Protein AF-A0AA41AIM7-F1 (afdb_monomer_lite)

Sequence (152 aa):
MDKSFTLELPEADGSIKEVTTKNSFLLIGANGSGKTRLGTWIEMESTQKDKVHRISAQKSLAMPDNTTPTSIEKAQNNLLYGYADTPEGQGMVYKPNSKWSSKPAITLLNDYQKLMVYLFSDHTEEGAKYLAASKLTSDKVSTPTTKLDLVK

Foldseek 3Di:
DQDKDWAWDADPVRDTDIDMDSDDDDDDDDVPPCSLVRLCCRCQPDPCNVVDQDDDPAPDPDADPDADADALQLLVLCLRQLGSPQPPPCSNVRRCCNQVVVPSSDDHGPSNRSVVNNQVNQVVVLVVVLVVVCVVDPDDDDRDDGPVNVPD

pLDDT: mean 92.5, std 5.7, range [52.12, 97.44]

Radius of gyration: 18.9 Å; chains: 1; bounding box: 49×30×51 Å

Secondary structure (DSSP, 8-state):
----EEEEEE-TTS-EEEEEESS-------TTSSHHHHHHHHHHTSTTGGG-------S-----S------HHHHHHHHHHS-TTPPTT-HHHHHHHHTTTT-TTTPPP-HHHHHHHHHHHHHHHHHHHHHHHHHH-SSPPPPP--TGGG--

Structure (mmCIF, N/CA/C/O backbone):
data_AF-A0AA41AIM7-F1
#
_entry.id   AF-A0AA41AIM7-F1
#
loop_
_atom_site.group_PDB
_atom_site.id
_atom_site.type_symbol
_atom_site.label_atom_id
_atom_site.label_alt_id
_atom_site.label_comp_id
_atom_site.label_asym_id
_atom_site.label_entity_id
_atom_site.label_seq_id
_atom_site.pdbx_PDB_ins_code
_atom_site.Cartn_x
_atom_site.Cartn_y
_atom_site.Cartn_z
_atom_site.occupancy
_atom_site.B_iso_or_equiv
_atom_site.auth_seq_id
_atom_site.auth_comp_id
_atom_site.auth_asym_id
_atom_site.auth_atom_id
_atom_site.pdbx_PDB_model_num
ATOM 1 N N . MET A 1 1 ? -17.183 10.687 -9.625 1.00 52.12 1 MET A N 1
ATOM 2 C CA . MET A 1 1 ? -16.081 10.887 -10.589 1.00 52.12 1 MET A CA 1
ATOM 3 C C . MET A 1 1 ? -15.484 9.527 -10.883 1.00 52.12 1 MET A C 1
ATOM 5 O O . MET A 1 1 ? -15.088 8.856 -9.936 1.00 52.12 1 MET A O 1
ATOM 9 N N . ASP A 1 2 ? -15.459 9.113 -12.147 1.00 80.06 2 ASP A N 1
ATOM 10 C CA . ASP A 1 2 ? -14.728 7.913 -12.564 1.00 80.06 2 ASP A CA 1
ATOM 11 C C . ASP A 1 2 ? -13.232 8.177 -12.371 1.00 80.06 2 ASP A C 1
ATOM 13 O O . ASP A 1 2 ? -12.646 9.003 -13.067 1.00 80.06 2 ASP A O 1
ATOM 17 N N . LYS A 1 3 ? -12.629 7.541 -11.365 1.00 85.69 3 LYS A N 1
ATOM 18 C CA . LYS A 1 3 ? -11.208 7.711 -11.055 1.00 85.69 3 LYS A CA 1
ATOM 19 C C . LYS A 1 3 ? -10.384 6.943 -12.094 1.00 85.69 3 LYS A C 1
ATOM 21 O O . LYS A 1 3 ? -10.657 5.772 -12.346 1.00 85.69 3 LYS A O 1
ATOM 26 N N . SER A 1 4 ? -9.392 7.597 -12.689 1.00 91.88 4 SER A N 1
ATOM 27 C CA . SER A 1 4 ? -8.440 6.986 -13.622 1.00 91.88 4 SER A CA 1
ATOM 28 C C . SER A 1 4 ? -7.007 7.186 -13.137 1.00 91.88 4 SER A C 1
ATOM 30 O O . SER A 1 4 ? -6.690 8.189 -12.498 1.00 91.88 4 SER A O 1
ATOM 32 N N . PHE A 1 5 ? -6.143 6.229 -13.458 1.00 92.19 5 PHE A N 1
ATOM 33 C CA . PHE A 1 5 ? -4.723 6.223 -13.132 1.00 92.19 5 PHE A CA 1
ATOM 34 C C . PHE A 1 5 ? -3.917 6.108 -14.422 1.00 92.19 5 PHE A C 1
ATOM 36 O O . PHE A 1 5 ? -4.187 5.219 -15.230 1.00 92.19 5 PHE A O 1
ATOM 43 N N . THR A 1 6 ? -2.923 6.973 -14.592 1.00 94.31 6 THR A N 1
ATOM 44 C CA . THR A 1 6 ? -2.050 6.999 -15.771 1.00 94.31 6 THR A CA 1
ATOM 45 C C . THR A 1 6 ? -0.619 6.718 -15.348 1.00 94.31 6 THR A C 1
ATOM 47 O O . THR A 1 6 ? -0.121 7.335 -14.407 1.00 94.31 6 THR A O 1
ATOM 50 N N . LEU A 1 7 ? 0.018 5.775 -16.038 1.00 94.25 7 LEU A N 1
ATOM 51 C CA . LEU A 1 7 ? 1.408 5.394 -15.849 1.00 94.25 7 LEU A CA 1
ATOM 52 C C . LEU A 1 7 ? 2.239 5.843 -17.052 1.00 94.25 7 LEU A C 1
ATOM 54 O O . LEU A 1 7 ? 1.881 5.540 -18.189 1.00 94.25 7 LEU A O 1
ATOM 58 N N . GLU A 1 8 ? 3.348 6.520 -16.786 1.00 94.12 8 GLU A N 1
ATOM 59 C CA . GLU A 1 8 ? 4.338 6.954 -17.771 1.00 94.12 8 GLU A CA 1
ATOM 60 C C . GLU A 1 8 ? 5.472 5.924 -17.836 1.00 94.12 8 GLU A C 1
ATOM 62 O O . GLU A 1 8 ? 6.176 5.679 -16.852 1.00 94.12 8 GLU A O 1
ATOM 67 N N . LEU A 1 9 ? 5.636 5.287 -18.995 1.00 92.81 9 LEU A N 1
ATOM 68 C CA . LEU A 1 9 ? 6.640 4.255 -19.229 1.00 92.81 9 LEU A CA 1
ATOM 69 C C . LEU A 1 9 ? 7.645 4.712 -20.291 1.00 92.81 9 LEU A C 1
ATOM 71 O O . LEU A 1 9 ? 7.224 5.170 -21.350 1.00 92.81 9 LEU A O 1
ATOM 75 N N . PRO A 1 10 ? 8.956 4.556 -20.057 1.00 90.62 10 PRO A N 1
ATOM 76 C CA . PRO A 1 10 ? 9.960 4.877 -21.058 1.00 90.62 10 PRO A CA 1
ATOM 77 C C . PRO A 1 10 ? 9.949 3.825 -22.173 1.00 90.62 10 PRO A C 1
ATOM 79 O O . PRO A 1 10 ? 9.900 2.620 -21.904 1.00 90.62 10 PRO A O 1
ATOM 82 N N . GLU A 1 11 ? 10.029 4.276 -23.419 1.00 91.12 11 GLU A N 1
ATOM 83 C CA . GLU A 1 11 ? 10.250 3.428 -24.588 1.00 91.12 11 GLU A CA 1
ATOM 84 C C . GLU A 1 11 ? 11.741 3.373 -24.961 1.00 91.12 11 GLU A C 1
ATOM 86 O O . GLU A 1 11 ? 12.578 4.114 -24.441 1.00 91.12 11 GLU A O 1
ATOM 91 N N . ALA A 1 12 ? 12.100 2.437 -25.844 1.00 89.31 12 ALA A N 1
ATOM 92 C CA . ALA A 1 12 ? 13.495 2.178 -26.211 1.00 89.31 12 ALA A CA 1
ATOM 93 C C . ALA A 1 12 ? 14.171 3.355 -26.938 1.00 89.31 12 ALA A C 1
ATOM 95 O O . ALA A 1 12 ? 15.394 3.468 -26.908 1.00 89.31 12 ALA A O 1
ATOM 96 N N . ASP A 1 13 ? 13.385 4.219 -27.577 1.00 93.06 13 ASP A N 1
ATOM 97 C CA . ASP A 1 13 ? 13.840 5.437 -28.251 1.00 93.06 13 ASP A CA 1
ATOM 98 C C . ASP A 1 13 ? 13.919 6.658 -27.312 1.00 93.06 13 ASP A C 1
ATOM 100 O O . ASP A 1 13 ? 14.282 7.749 -27.747 1.00 93.06 13 ASP A O 1
ATOM 104 N N . GLY A 1 14 ? 13.607 6.479 -26.023 1.00 86.56 14 GLY A N 1
ATOM 105 C CA . GLY A 1 14 ? 13.595 7.538 -25.016 1.00 86.56 14 GLY A CA 1
ATOM 106 C C . GLY A 1 14 ? 12.292 8.336 -24.952 1.00 86.56 14 GLY A C 1
ATOM 107 O O . GLY A 1 14 ? 12.177 9.219 -24.100 1.00 86.56 14 GLY A O 1
ATOM 108 N N . SER A 1 15 ? 11.307 8.033 -25.802 1.00 93.44 15 SER A N 1
ATOM 109 C CA . SER A 1 15 ? 9.967 8.606 -25.682 1.00 93.44 15 SER A CA 1
ATOM 110 C C . SER A 1 15 ? 9.216 8.038 -24.471 1.00 93.44 15 SER A C 1
ATOM 112 O O . SER A 1 15 ? 9.618 7.040 -23.864 1.00 93.44 15 SER A O 1
ATOM 114 N N . ILE A 1 16 ? 8.132 8.710 -24.076 1.00 93.38 16 ILE A N 1
ATOM 115 C CA . ILE A 1 16 ? 7.272 8.283 -22.971 1.00 93.38 16 ILE A CA 1
ATOM 116 C C . ILE A 1 16 ? 5.964 7.764 -23.551 1.00 93.38 16 ILE A C 1
ATOM 118 O O . ILE A 1 16 ? 5.269 8.463 -24.287 1.00 93.38 16 ILE A O 1
ATOM 122 N N . LYS A 1 17 ? 5.602 6.552 -23.144 1.00 94.44 17 LYS A N 1
ATOM 123 C CA . LYS A 1 17 ? 4.301 5.957 -23.394 1.00 94.44 17 LYS A CA 1
ATOM 124 C C . LYS A 1 17 ? 3.423 6.064 -22.164 1.00 94.44 17 LYS A C 1
ATOM 126 O O . LYS A 1 17 ? 3.751 5.538 -21.102 1.00 94.44 17 LYS A O 1
ATOM 131 N N . GLU A 1 18 ? 2.260 6.669 -22.340 1.00 95.12 18 GLU A N 1
ATOM 132 C CA . GLU A 1 18 ? 1.230 6.710 -21.313 1.00 95.12 18 GLU A CA 1
ATOM 133 C C . GLU A 1 18 ? 0.296 5.506 -21.427 1.00 95.12 18 GLU A C 1
ATOM 135 O O . GLU A 1 18 ? -0.198 5.157 -22.503 1.00 95.12 18 GLU A O 1
ATOM 140 N N . VAL A 1 19 ? 0.019 4.872 -20.293 1.00 93.62 19 VAL A N 1
ATOM 141 C CA . VAL A 1 19 ? -0.978 3.806 -20.186 1.00 93.62 19 VAL A CA 1
ATOM 142 C C . VAL A 1 19 ? -1.965 4.195 -19.100 1.00 93.62 19 VAL A C 1
ATOM 144 O O . VAL A 1 19 ? -1.562 4.463 -17.973 1.00 93.62 19 VAL A O 1
ATOM 147 N N . THR A 1 20 ? -3.259 4.220 -19.418 1.00 95.06 20 THR A N 1
ATOM 148 C CA . THR A 1 20 ? -4.313 4.625 -18.475 1.00 95.06 20 THR A CA 1
ATOM 149 C C . THR A 1 20 ? -5.225 3.453 -18.127 1.00 95.06 20 THR A C 1
ATOM 151 O O . THR A 1 20 ? -5.597 2.661 -18.990 1.00 95.06 20 THR A O 1
ATOM 154 N N . THR A 1 21 ? -5.607 3.345 -16.856 1.00 93.44 21 THR A N 1
ATOM 155 C CA . THR A 1 21 ? -6.531 2.332 -16.330 1.00 93.44 21 THR A CA 1
ATOM 156 C C . THR A 1 21 ? -7.508 2.959 -15.338 1.00 93.44 21 THR A C 1
ATOM 158 O O . THR A 1 21 ? -7.236 4.010 -14.762 1.00 93.44 21 THR A O 1
ATOM 161 N N . LYS A 1 22 ? -8.649 2.307 -15.101 1.00 94.00 22 LYS A N 1
ATOM 162 C CA . LYS A 1 22 ? -9.548 2.646 -13.983 1.00 94.00 22 LYS A CA 1
ATOM 163 C C . LYS A 1 22 ? -9.165 1.927 -12.682 1.00 94.00 22 LYS A C 1
ATOM 165 O O . LYS A 1 22 ? -9.596 2.331 -11.606 1.00 94.00 22 LYS A O 1
ATOM 170 N N . ASN A 1 23 ? -8.348 0.874 -12.782 1.00 89.62 23 ASN A N 1
ATOM 171 C CA . ASN A 1 23 ? -8.035 -0.032 -11.678 1.00 89.62 23 ASN A CA 1
ATOM 172 C C . ASN A 1 23 ? -6.510 -0.125 -11.479 1.00 89.62 23 ASN A C 1
ATOM 174 O O . ASN A 1 23 ? -5.846 0.881 -11.257 1.00 89.62 23 ASN A O 1
ATOM 178 N N . SER A 1 24 ? -5.953 -1.335 -11.540 1.00 92.12 24 SER A N 1
ATOM 179 C CA . SER A 1 24 ? -4.532 -1.631 -11.375 1.00 92.12 24 SER A CA 1
ATOM 180 C C . SER A 1 24 ? -3.862 -1.964 -12.711 1.00 92.12 24 SER A C 1
ATOM 182 O O . SER A 1 24 ? -4.523 -2.276 -13.705 1.00 92.12 24 SER A O 1
ATOM 184 N N . PHE A 1 25 ? -2.530 -1.907 -12.723 1.00 92.94 25 PHE A N 1
ATOM 185 C CA . PHE A 1 25 ? -1.701 -2.392 -13.825 1.00 92.94 25 PHE A CA 1
ATOM 186 C C . PHE A 1 25 ? -1.187 -3.797 -13.510 1.00 92.94 25 PHE A C 1
ATOM 188 O O . PHE A 1 25 ? -0.629 -4.029 -12.437 1.00 92.94 25 PHE A O 1
ATOM 195 N N . LEU A 1 26 ? -1.332 -4.724 -14.460 1.00 93.38 26 LEU A N 1
ATOM 196 C CA . LEU A 1 26 ? -0.788 -6.078 -14.372 1.00 93.38 26 LEU A CA 1
ATOM 197 C C . LEU A 1 26 ? 0.321 -6.260 -15.412 1.00 93.38 26 LEU A C 1
ATOM 199 O O . LEU A 1 26 ? 0.070 -6.214 -16.614 1.00 93.38 26 LEU A O 1
ATOM 203 N N . LEU A 1 27 ? 1.550 -6.489 -14.947 1.00 92.00 27 LEU A N 1
ATOM 204 C CA . LEU A 1 27 ? 2.702 -6.726 -15.816 1.00 92.00 27 LEU A CA 1
ATOM 205 C C . LEU A 1 27 ? 2.822 -8.226 -16.127 1.00 92.00 27 LEU A C 1
ATOM 207 O O . LEU A 1 27 ? 3.142 -9.021 -15.242 1.00 92.00 27 LEU A O 1
ATOM 211 N N . ILE A 1 28 ? 2.619 -8.603 -17.391 1.00 93.69 28 ILE A N 1
ATOM 212 C CA . ILE A 1 28 ? 2.716 -9.987 -17.891 1.00 93.69 28 ILE A CA 1
ATOM 213 C C . ILE A 1 28 ? 3.856 -10.145 -18.906 1.00 93.69 28 ILE A C 1
ATOM 215 O O . ILE A 1 28 ? 4.323 -9.172 -19.490 1.00 93.69 28 ILE A O 1
ATOM 219 N N . GLY A 1 29 ? 4.343 -11.373 -19.097 1.00 94.19 29 GLY A N 1
ATOM 220 C CA . GLY A 1 29 ? 5.441 -11.671 -20.024 1.00 94.19 29 GLY A CA 1
ATOM 221 C C . GLY A 1 29 ? 6.222 -12.929 -19.645 1.00 94.19 29 GLY A C 1
ATOM 222 O O . GLY A 1 29 ? 6.039 -13.471 -18.551 1.00 94.19 29 GLY A O 1
ATOM 223 N N . ALA A 1 30 ? 7.121 -13.372 -20.525 1.00 96.38 30 ALA A N 1
ATOM 224 C CA . ALA A 1 30 ? 7.934 -14.575 -20.333 1.00 96.38 30 ALA A CA 1
ATOM 225 C C . ALA A 1 30 ? 8.806 -14.529 -19.062 1.00 96.38 30 ALA A C 1
ATOM 227 O O . ALA A 1 30 ? 9.121 -13.465 -18.512 1.00 96.38 30 ALA A O 1
ATOM 228 N N . ASN A 1 31 ? 9.223 -15.695 -18.569 1.00 92.38 31 ASN A N 1
ATOM 229 C CA . ASN A 1 31 ? 10.203 -15.762 -17.485 1.00 92.38 31 ASN A CA 1
ATOM 230 C C . ASN A 1 31 ? 11.511 -15.095 -17.928 1.00 92.38 31 ASN A C 1
ATOM 232 O O . ASN A 1 31 ? 11.975 -15.306 -19.041 1.00 92.38 31 ASN A O 1
ATOM 236 N N . GLY A 1 32 ? 12.072 -14.238 -17.075 1.00 92.88 32 GLY A N 1
ATOM 237 C CA . GLY A 1 32 ? 13.266 -13.460 -17.416 1.00 92.88 32 GLY A CA 1
ATOM 238 C C . GLY A 1 32 ? 13.020 -12.187 -18.238 1.00 92.88 32 GLY A C 1
ATOM 239 O O . GLY A 1 32 ? 13.953 -11.411 -18.397 1.00 92.88 32 GLY A O 1
ATOM 240 N N . SER A 1 33 ? 11.787 -11.877 -18.662 1.00 94.88 33 SER A N 1
ATOM 241 C CA . SER A 1 33 ? 11.479 -10.685 -19.482 1.00 94.88 33 SER A CA 1
ATOM 242 C C . SER A 1 33 ? 11.598 -9.329 -18.759 1.00 94.88 33 SER A C 1
ATOM 244 O O . SER A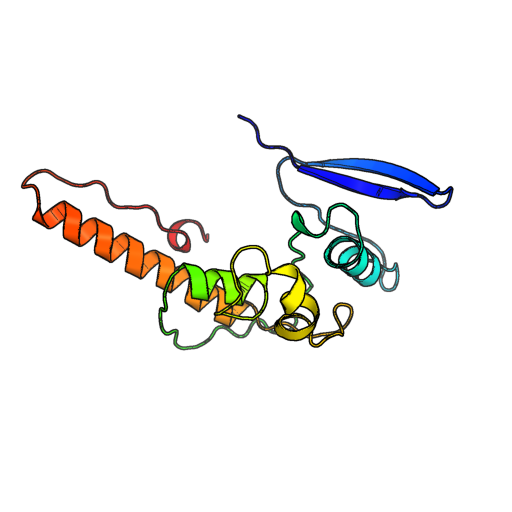 1 33 ? 11.135 -8.314 -19.265 1.00 94.88 33 SER A O 1
ATOM 246 N N . GLY A 1 34 ? 12.142 -9.293 -17.539 1.00 94.38 34 GLY A N 1
ATOM 247 C CA . GLY A 1 34 ? 12.371 -8.046 -16.805 1.00 94.38 34 GLY A CA 1
ATOM 248 C C . GLY A 1 34 ? 11.182 -7.480 -16.016 1.00 94.38 34 GLY A C 1
ATOM 249 O O . GLY A 1 34 ? 11.346 -6.423 -15.418 1.00 94.38 34 GLY A O 1
ATOM 250 N N . LYS A 1 35 ? 10.034 -8.172 -15.912 1.00 95.00 35 LYS A N 1
ATOM 251 C CA . LYS A 1 35 ? 8.834 -7.699 -15.170 1.00 95.00 35 LYS A CA 1
ATOM 252 C C . LYS A 1 35 ? 9.150 -7.130 -13.781 1.00 95.00 35 LYS A C 1
ATOM 254 O O . LYS A 1 35 ? 8.724 -6.032 -13.441 1.00 95.00 35 LYS A O 1
ATOM 259 N N . THR A 1 36 ? 9.936 -7.863 -12.990 1.00 94.88 36 THR A N 1
ATOM 260 C CA . THR A 1 36 ? 10.319 -7.438 -11.637 1.00 94.88 36 THR A CA 1
ATOM 261 C C . THR A 1 36 ? 11.199 -6.193 -11.654 1.00 94.88 36 THR A C 1
ATOM 263 O O . THR A 1 36 ? 11.009 -5.316 -10.819 1.00 94.88 36 THR A O 1
ATOM 266 N N . ARG A 1 37 ? 12.131 -6.091 -12.614 1.00 94.88 37 ARG A N 1
ATOM 267 C CA . ARG A 1 37 ? 13.002 -4.917 -12.768 1.00 94.88 37 ARG A CA 1
ATOM 268 C C . ARG A 1 37 ? 12.193 -3.688 -13.172 1.00 94.88 37 ARG A C 1
ATOM 270 O O . ARG A 1 37 ? 12.368 -2.649 -12.551 1.00 94.88 37 ARG A O 1
ATOM 277 N N . LEU A 1 38 ? 11.271 -3.833 -14.126 1.00 94.19 38 LEU A N 1
ATOM 278 C CA . LEU A 1 38 ? 10.372 -2.755 -14.536 1.00 94.19 38 LEU A CA 1
ATOM 279 C C . LEU A 1 38 ? 9.490 -2.295 -13.370 1.00 94.19 38 LEU A C 1
ATOM 281 O O . LEU A 1 38 ? 9.445 -1.111 -13.071 1.00 94.19 38 LEU A O 1
ATOM 285 N N . GLY A 1 39 ? 8.862 -3.225 -12.645 1.00 95.06 39 GLY A N 1
ATOM 286 C CA . GLY A 1 39 ? 8.071 -2.886 -11.460 1.00 95.06 39 GLY A CA 1
ATOM 287 C C . GLY A 1 39 ? 8.890 -2.176 -10.375 1.00 95.06 39 GLY A C 1
ATOM 288 O O . GLY A 1 39 ? 8.414 -1.210 -9.790 1.00 95.06 39 GLY A O 1
ATOM 289 N N . THR A 1 40 ? 10.121 -2.632 -10.115 1.00 95.50 40 THR A N 1
ATOM 290 C CA . THR A 1 40 ? 11.040 -1.950 -9.188 1.00 95.50 40 THR A CA 1
ATOM 291 C C . THR A 1 40 ? 11.345 -0.530 -9.659 1.00 95.50 40 THR A C 1
ATOM 293 O O . THR A 1 40 ? 11.269 0.391 -8.856 1.00 95.50 40 THR A O 1
ATOM 296 N N . TRP A 1 41 ? 11.674 -0.347 -10.941 1.00 95.50 41 TRP A N 1
ATOM 297 C CA . TRP A 1 41 ? 11.977 0.969 -11.502 1.00 95.50 41 TRP A CA 1
ATOM 298 C C . TRP A 1 41 ? 10.783 1.922 -11.379 1.00 95.50 41 TRP A C 1
ATOM 300 O O . TRP A 1 41 ? 10.949 3.042 -10.905 1.00 95.50 41 TRP A O 1
ATOM 310 N N . ILE A 1 42 ? 9.569 1.455 -11.697 1.00 95.56 42 ILE A N 1
ATOM 311 C CA . ILE A 1 42 ? 8.345 2.251 -11.540 1.00 95.56 42 ILE A CA 1
ATOM 312 C C . ILE A 1 42 ? 8.194 2.724 -10.086 1.00 95.56 42 ILE A C 1
ATOM 314 O O . ILE A 1 42 ? 7.934 3.897 -9.837 1.00 95.56 42 ILE A O 1
ATOM 318 N N . GLU A 1 43 ? 8.355 1.819 -9.121 1.00 95.12 43 GLU A N 1
ATOM 319 C CA . GLU A 1 43 ? 8.097 2.104 -7.707 1.00 95.12 43 GLU A CA 1
ATOM 320 C C . GLU A 1 43 ? 9.200 2.931 -7.024 1.00 95.12 43 GLU A C 1
ATOM 322 O O . GLU A 1 43 ? 8.919 3.596 -6.033 1.00 95.12 43 GLU A O 1
ATOM 327 N N . MET A 1 44 ? 10.448 2.855 -7.498 1.00 94.81 44 MET A N 1
ATOM 328 C CA . MET A 1 44 ? 11.609 3.459 -6.822 1.00 94.81 44 MET A CA 1
ATOM 329 C C . MET A 1 44 ? 12.162 4.690 -7.550 1.00 94.81 44 MET A C 1
ATOM 331 O O . MET A 1 44 ? 12.580 5.646 -6.900 1.00 94.81 44 MET A O 1
ATOM 335 N N . GLU A 1 45 ? 12.151 4.680 -8.884 1.00 93.44 45 GLU A N 1
ATOM 336 C CA . GLU A 1 45 ? 12.939 5.611 -9.705 1.00 93.44 45 GLU A CA 1
ATOM 337 C C . GLU A 1 45 ? 12.089 6.488 -10.631 1.00 93.44 45 GLU A C 1
ATOM 339 O O . GLU A 1 45 ? 12.540 7.555 -11.039 1.00 93.44 45 GLU A O 1
ATOM 344 N N . SER A 1 46 ? 10.869 6.067 -10.983 1.00 93.88 46 SER A N 1
ATOM 345 C CA . SER A 1 46 ? 10.031 6.845 -11.902 1.00 93.88 46 SER A CA 1
ATOM 346 C C . SER A 1 46 ? 9.613 8.199 -11.316 1.00 93.88 46 SER A C 1
ATOM 348 O O . SER A 1 46 ? 9.536 8.387 -10.098 1.00 93.88 46 SER A O 1
ATOM 350 N N . THR A 1 47 ? 9.236 9.128 -12.196 1.00 91.75 47 THR A N 1
ATOM 351 C CA . THR A 1 47 ? 8.606 10.415 -11.840 1.00 91.75 47 THR A CA 1
ATOM 352 C C . THR A 1 47 ? 7.301 10.241 -11.058 1.00 91.75 47 THR A C 1
ATOM 354 O O . THR A 1 47 ? 6.833 11.168 -10.401 1.00 91.75 47 THR A O 1
ATOM 357 N N . GLN A 1 48 ? 6.715 9.043 -11.102 1.00 92.75 48 GLN A N 1
ATOM 358 C CA . GLN A 1 48 ? 5.443 8.703 -10.481 1.00 92.75 48 GLN A CA 1
ATOM 359 C C . GLN A 1 48 ? 5.604 7.784 -9.262 1.00 92.75 48 GLN A C 1
ATOM 361 O O . GLN A 1 48 ? 4.603 7.278 -8.751 1.00 92.75 48 GLN A O 1
ATOM 366 N N . LYS A 1 49 ? 6.831 7.587 -8.757 1.00 92.25 49 LYS A N 1
ATOM 367 C CA . LYS A 1 49 ? 7.132 6.687 -7.629 1.00 92.25 49 LYS A CA 1
ATOM 368 C C . LYS A 1 49 ? 6.240 6.910 -6.405 1.00 92.25 49 LYS A C 1
ATOM 370 O O . LYS A 1 49 ? 5.740 5.945 -5.835 1.00 92.25 49 LYS A O 1
ATOM 375 N N . ASP A 1 50 ? 5.934 8.165 -6.072 1.00 90.06 50 ASP A N 1
ATOM 376 C CA . ASP A 1 50 ? 5.094 8.542 -4.922 1.00 90.06 50 ASP A CA 1
ATOM 377 C C . ASP A 1 50 ? 3.609 8.180 -5.095 1.00 90.06 50 ASP A C 1
ATOM 379 O O . ASP A 1 50 ? 2.843 8.170 -4.133 1.00 90.06 50 ASP A O 1
ATOM 383 N N . LYS A 1 51 ? 3.188 7.857 -6.322 1.00 89.38 51 LYS A N 1
ATOM 384 C CA . LYS A 1 51 ? 1.809 7.498 -6.680 1.00 89.38 51 LYS A CA 1
ATOM 385 C C . LYS A 1 51 ? 1.630 5.995 -6.891 1.00 89.38 51 LYS A C 1
ATOM 387 O O . LYS A 1 51 ? 0.510 5.548 -7.141 1.00 89.38 51 LYS A O 1
ATOM 392 N N . VAL A 1 52 ? 2.708 5.212 -6.806 1.00 92.44 52 VAL A N 1
ATOM 393 C CA . VAL A 1 52 ? 2.692 3.781 -7.111 1.00 92.44 52 VAL A CA 1
ATOM 394 C C . VAL A 1 52 ? 2.911 2.940 -5.857 1.00 92.44 52 VAL A C 1
ATOM 396 O O . VAL A 1 52 ? 3.854 3.113 -5.084 1.00 92.44 52 VAL A O 1
ATOM 399 N N . HIS A 1 53 ? 2.050 1.938 -5.700 1.00 92.56 53 HIS A N 1
ATOM 400 C CA . HIS A 1 53 ? 2.259 0.838 -4.773 1.00 92.56 53 HIS A CA 1
ATOM 401 C C . HIS A 1 53 ? 2.386 -0.466 -5.560 1.00 92.56 53 HIS A C 1
ATOM 403 O O . HIS A 1 53 ? 1.437 -0.901 -6.213 1.00 92.56 53 HIS A O 1
ATOM 409 N N . ARG A 1 54 ? 3.566 -1.092 -5.511 1.00 93.31 54 ARG A N 1
ATOM 410 C CA . ARG A 1 54 ? 3.803 -2.360 -6.196 1.00 93.31 54 ARG A CA 1
ATOM 411 C C . ARG A 1 54 ? 3.442 -3.524 -5.286 1.00 93.31 54 ARG A C 1
ATOM 413 O O . ARG A 1 54 ? 4.066 -3.729 -4.249 1.00 93.31 54 ARG A O 1
ATOM 420 N N . ILE A 1 55 ? 2.519 -4.352 -5.755 1.00 91.88 55 ILE A N 1
ATOM 421 C CA . ILE A 1 55 ? 2.253 -5.668 -5.177 1.00 91.88 55 ILE A CA 1
ATOM 422 C C . ILE A 1 55 ? 3.140 -6.668 -5.923 1.00 91.88 55 ILE A C 1
ATOM 424 O O . ILE A 1 55 ? 2.875 -7.008 -7.077 1.00 91.88 55 ILE A O 1
ATOM 428 N N . SER A 1 56 ? 4.253 -7.074 -5.309 1.00 88.44 56 SER A N 1
ATOM 429 C CA . SER A 1 56 ? 5.138 -8.087 -5.894 1.00 88.44 56 SER A CA 1
ATOM 430 C C . SER A 1 56 ? 4.552 -9.492 -5.744 1.00 88.44 56 SER A C 1
ATOM 432 O O . SER A 1 56 ? 3.635 -9.728 -4.957 1.00 88.44 56 SER A O 1
ATOM 434 N N . ALA A 1 57 ? 5.103 -10.448 -6.495 1.00 81.38 57 ALA A N 1
ATOM 435 C CA . ALA A 1 57 ? 4.779 -11.855 -6.300 1.00 81.38 57 ALA A CA 1
ATOM 436 C C . ALA A 1 57 ? 5.163 -12.279 -4.872 1.00 81.38 57 ALA A C 1
ATOM 438 O O . ALA A 1 57 ? 6.347 -12.315 -4.524 1.00 81.38 57 ALA A O 1
ATOM 439 N N . GLN A 1 58 ? 4.162 -12.595 -4.051 1.00 77.62 58 GLN A N 1
ATOM 440 C CA . GLN A 1 58 ? 4.382 -13.033 -2.679 1.00 77.62 58 GLN A CA 1
ATOM 441 C C . GLN A 1 58 ? 4.684 -14.527 -2.656 1.00 77.62 58 GLN A C 1
ATOM 443 O O . GLN A 1 58 ? 3.900 -15.338 -3.139 1.00 77.62 58 GLN A O 1
ATOM 448 N N . LYS A 1 59 ? 5.847 -14.891 -2.105 1.00 73.75 59 LYS A N 1
ATOM 449 C CA . LYS A 1 59 ? 6.210 -16.301 -1.888 1.00 73.75 59 LYS A CA 1
ATOM 450 C C . LYS A 1 59 ? 5.712 -16.832 -0.547 1.00 73.75 59 LYS A C 1
ATOM 452 O O . LYS A 1 59 ? 5.523 -18.033 -0.411 1.00 73.75 59 LYS A O 1
ATOM 457 N N . SER A 1 60 ? 5.529 -15.946 0.432 1.00 76.12 60 SER A N 1
ATOM 458 C CA . SER A 1 60 ? 4.954 -16.288 1.728 1.00 76.12 60 SER A CA 1
ATOM 459 C C . SER A 1 60 ? 3.475 -15.928 1.717 1.00 76.12 60 SER A C 1
ATOM 461 O O . SER A 1 60 ? 3.132 -14.751 1.671 1.00 76.12 60 SER A O 1
ATOM 463 N N . LEU A 1 61 ? 2.619 -16.946 1.759 1.00 78.38 61 LEU A N 1
ATOM 464 C CA . LEU A 1 61 ? 1.175 -16.806 1.977 1.00 78.38 61 LEU A CA 1
ATOM 465 C C . LEU A 1 61 ? 0.807 -17.134 3.434 1.00 78.38 61 LEU A C 1
ATOM 467 O O . LEU A 1 61 ? -0.330 -17.497 3.725 1.00 78.38 61 LEU A O 1
ATOM 471 N N . ALA A 1 62 ? 1.787 -17.081 4.341 1.00 82.50 62 ALA A N 1
ATOM 472 C CA . ALA A 1 62 ? 1.580 -17.405 5.743 1.00 82.50 62 ALA A CA 1
ATOM 473 C C . ALA A 1 62 ? 0.688 -16.341 6.393 1.00 82.50 62 ALA A C 1
ATOM 475 O O . ALA A 1 62 ? 1.113 -15.206 6.621 1.00 82.50 62 ALA A O 1
ATOM 476 N N . MET A 1 63 ? -0.551 -16.725 6.684 1.00 84.88 63 MET A N 1
ATOM 477 C CA . MET A 1 63 ? -1.435 -15.947 7.539 1.00 84.88 63 MET A CA 1
ATOM 478 C C . MET A 1 63 ? -0.998 -16.118 8.995 1.00 84.88 63 MET A C 1
ATOM 480 O O . MET A 1 63 ? -0.690 -17.240 9.399 1.00 84.88 63 MET A O 1
ATOM 484 N N . PRO A 1 64 ? -0.944 -15.038 9.789 1.00 87.50 64 PRO A N 1
ATOM 485 C CA . PRO A 1 64 ? -0.654 -15.166 11.206 1.00 87.50 64 PRO A CA 1
ATOM 486 C C . PRO A 1 64 ? -1.870 -15.749 11.951 1.00 87.50 64 PRO A C 1
ATOM 488 O O . PRO A 1 64 ? -3.005 -15.374 11.663 1.00 87.50 64 PRO A O 1
ATOM 491 N N . ASP A 1 65 ? -1.633 -16.613 12.943 1.00 89.81 65 ASP A N 1
ATOM 492 C CA . ASP A 1 65 ? -2.703 -17.205 13.773 1.00 89.81 65 ASP A CA 1
ATOM 493 C C . ASP A 1 65 ? -3.417 -16.167 14.652 1.00 89.81 65 ASP A C 1
ATOM 495 O O . ASP A 1 65 ? -4.553 -16.356 15.084 1.00 89.81 65 ASP A O 1
ATOM 499 N N . ASN A 1 66 ? -2.733 -15.064 14.950 1.00 91.00 66 ASN A N 1
ATOM 500 C CA . ASN A 1 66 ? -3.257 -13.945 15.714 1.00 91.00 66 ASN A CA 1
ATOM 501 C C . ASN A 1 66 ? -2.691 -12.623 15.185 1.00 91.00 66 ASN A C 1
ATOM 503 O O . ASN A 1 66 ? -1.653 -12.574 14.527 1.00 91.00 66 ASN A O 1
ATOM 507 N N . THR A 1 67 ? -3.390 -11.531 15.475 1.00 91.06 67 THR A N 1
ATOM 508 C CA . THR A 1 67 ? -2.941 -10.180 15.146 1.00 91.06 67 THR A CA 1
ATOM 509 C C . THR A 1 67 ? -3.340 -9.224 16.257 1.00 91.06 67 THR A C 1
ATOM 511 O O . THR A 1 67 ? -4.407 -9.371 16.855 1.00 91.06 67 THR A O 1
ATOM 514 N N . THR A 1 68 ? -2.486 -8.241 16.529 1.00 94.12 68 THR A N 1
ATOM 515 C CA . THR A 1 68 ? -2.733 -7.213 17.540 1.00 94.12 68 THR A CA 1
ATOM 516 C C . THR A 1 68 ? -2.998 -5.888 16.832 1.00 94.12 68 THR A C 1
ATOM 518 O O . THR A 1 68 ? -2.079 -5.359 16.198 1.00 94.12 68 THR A O 1
ATOM 521 N N . PRO A 1 69 ? -4.221 -5.337 16.924 1.00 94.44 69 PRO A N 1
ATOM 522 C CA . PRO A 1 69 ? -4.521 -4.004 16.419 1.00 94.44 69 PRO A CA 1
ATOM 523 C C . PRO A 1 69 ? -3.596 -2.938 17.021 1.00 94.44 69 PRO A C 1
ATOM 525 O O . PRO A 1 69 ? -3.278 -2.958 18.209 1.00 94.44 69 PRO A O 1
ATOM 528 N N . THR A 1 70 ? -3.192 -1.979 16.195 1.00 96.38 70 THR A N 1
ATOM 529 C CA . THR A 1 70 ? -2.503 -0.736 16.586 1.00 96.38 70 THR A CA 1
ATOM 530 C C . THR A 1 70 ? -3.253 0.483 16.032 1.00 96.38 70 THR A C 1
ATOM 532 O O . THR A 1 70 ? -4.350 0.325 15.491 1.00 96.38 70 THR A O 1
ATOM 535 N N . SER A 1 71 ? -2.706 1.698 16.142 1.00 95.94 71 SER A N 1
ATOM 536 C CA . SER A 1 71 ? -3.320 2.862 15.490 1.00 95.94 71 SER A CA 1
ATOM 537 C C . SER A 1 71 ? -3.389 2.663 13.974 1.00 95.94 71 SER A C 1
ATOM 539 O O . SER A 1 71 ? -2.458 2.121 13.366 1.00 95.94 71 SER A O 1
ATOM 541 N N . ILE A 1 72 ? -4.491 3.100 13.354 1.00 95.81 72 ILE A N 1
ATOM 542 C CA . ILE A 1 72 ? -4.730 2.879 11.923 1.00 95.81 72 ILE A CA 1
ATOM 543 C C . ILE A 1 72 ? -3.595 3.426 11.055 1.00 95.81 72 ILE A C 1
ATOM 545 O O . ILE A 1 72 ? -3.144 2.759 10.125 1.00 95.81 72 ILE A O 1
ATOM 549 N N . GLU A 1 73 ? -3.072 4.596 11.421 1.00 95.88 73 GLU A N 1
ATOM 550 C CA . GLU A 1 73 ? -1.970 5.259 10.733 1.00 95.88 73 GLU A CA 1
ATOM 551 C C . GLU A 1 73 ? -0.681 4.430 10.799 1.00 95.88 73 GLU A C 1
ATOM 553 O O . GLU A 1 73 ? -0.060 4.159 9.772 1.00 95.88 73 GLU A O 1
ATOM 558 N N . LYS A 1 74 ? -0.307 3.937 11.988 1.00 97.25 74 LYS A N 1
ATOM 559 C CA . LYS A 1 74 ? 0.889 3.097 12.154 1.00 97.25 74 LYS A CA 1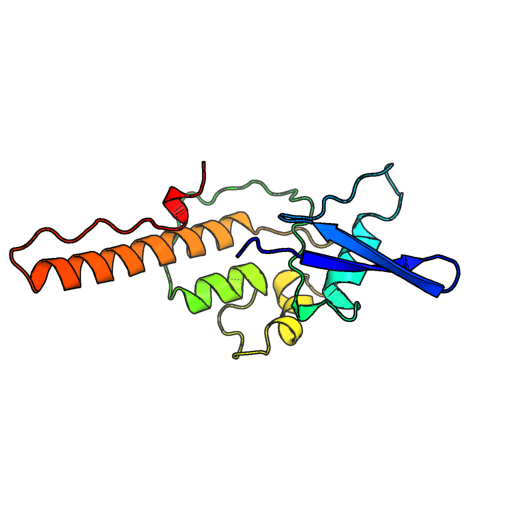
ATOM 560 C C . LYS A 1 74 ? 0.761 1.785 11.395 1.00 97.25 74 LYS A C 1
ATOM 562 O O . LYS A 1 74 ? 1.725 1.334 10.772 1.00 97.25 74 LYS A O 1
ATOM 567 N N . ALA A 1 75 ? -0.421 1.172 11.429 1.00 97.38 75 ALA A N 1
ATOM 568 C CA . ALA A 1 75 ? -0.689 -0.051 10.688 1.00 97.38 75 ALA A CA 1
ATOM 569 C C . ALA A 1 75 ? -0.572 0.176 9.170 1.00 97.38 75 ALA A C 1
ATOM 571 O O . ALA A 1 75 ? 0.086 -0.603 8.476 1.00 97.38 75 ALA A O 1
ATOM 572 N N . GLN A 1 76 ? -1.132 1.281 8.668 1.00 96.44 76 GLN A N 1
ATOM 573 C CA . GLN A 1 76 ? -1.051 1.674 7.262 1.00 96.44 76 GLN A CA 1
ATOM 574 C C . GLN A 1 76 ? 0.393 1.956 6.830 1.00 96.44 76 GLN A C 1
ATOM 576 O O . GLN A 1 76 ? 0.852 1.416 5.822 1.00 96.44 76 GLN A O 1
ATOM 581 N N . ASN A 1 77 ? 1.132 2.750 7.606 1.00 96.88 77 ASN A N 1
ATOM 582 C CA . ASN A 1 77 ? 2.529 3.078 7.327 1.00 96.88 77 ASN A CA 1
ATOM 583 C C . ASN A 1 77 ? 3.403 1.822 7.303 1.00 96.88 77 ASN A C 1
ATOM 585 O O . ASN A 1 77 ? 4.221 1.638 6.397 1.00 96.88 77 ASN A O 1
ATOM 589 N N . ASN A 1 78 ? 3.187 0.896 8.239 1.00 96.69 78 ASN A N 1
ATOM 590 C CA . ASN A 1 78 ? 3.915 -0.365 8.249 1.00 96.69 78 ASN A CA 1
ATOM 591 C C . ASN A 1 78 ? 3.591 -1.235 7.020 1.00 96.69 78 ASN A C 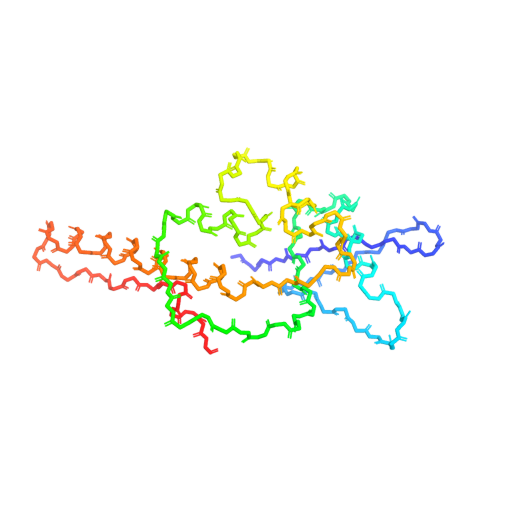1
ATOM 593 O O . ASN A 1 78 ? 4.496 -1.819 6.423 1.00 96.69 78 ASN A O 1
ATOM 597 N N . LEU A 1 79 ? 2.328 -1.298 6.590 1.00 95.62 79 LEU A N 1
ATOM 598 C CA . LEU A 1 79 ? 1.929 -2.037 5.388 1.00 95.62 79 LEU A CA 1
ATOM 599 C C . LEU A 1 79 ? 2.552 -1.449 4.106 1.00 95.62 79 LEU A C 1
ATOM 601 O O . LEU A 1 79 ? 3.113 -2.181 3.279 1.00 95.62 79 LEU A O 1
ATOM 605 N N . LEU A 1 80 ? 2.488 -0.124 3.949 1.00 94.75 80 LEU A N 1
ATOM 606 C CA . LEU A 1 80 ? 2.928 0.569 2.735 1.00 94.75 80 LEU A CA 1
ATOM 607 C C . LEU A 1 80 ? 4.449 0.732 2.648 1.00 94.75 80 LEU A C 1
ATOM 609 O O . LEU A 1 80 ? 5.020 0.549 1.568 1.00 94.75 80 LEU A O 1
ATOM 613 N N . TYR A 1 81 ? 5.100 1.051 3.767 1.00 95.50 81 TYR A N 1
ATOM 614 C CA . TYR A 1 81 ? 6.510 1.454 3.818 1.00 95.50 81 TYR A CA 1
ATOM 615 C C . TYR A 1 81 ? 7.390 0.498 4.623 1.00 95.50 81 TYR A C 1
ATOM 617 O O . TYR A 1 81 ? 8.613 0.593 4.569 1.00 95.50 81 TYR A O 1
ATOM 625 N N . GLY A 1 82 ? 6.803 -0.457 5.347 1.00 95.25 82 GLY A N 1
ATOM 626 C CA . GLY A 1 82 ? 7.548 -1.359 6.225 1.00 95.25 82 GLY A CA 1
ATOM 627 C C . GLY A 1 82 ? 8.029 -0.709 7.522 1.00 95.25 82 GLY A C 1
ATOM 628 O O . GLY A 1 82 ? 8.800 -1.337 8.239 1.00 95.25 82 GLY A O 1
ATOM 629 N N . TYR A 1 83 ? 7.605 0.526 7.814 1.00 96.50 83 TYR A N 1
ATOM 630 C CA . TYR A 1 83 ? 7.990 1.261 9.015 1.00 96.50 83 TYR A CA 1
ATOM 631 C C . TYR A 1 83 ? 6.778 1.973 9.625 1.00 96.50 83 TYR A C 1
ATOM 633 O O . TYR A 1 83 ? 6.194 2.858 9.005 1.00 96.50 83 TYR A O 1
ATOM 641 N N . ALA A 1 84 ? 6.373 1.551 10.826 1.00 97.00 84 ALA A N 1
ATOM 642 C CA . ALA A 1 84 ? 5.145 2.021 11.472 1.00 97.00 84 ALA A CA 1
ATOM 643 C C . ALA A 1 84 ? 5.194 3.514 11.831 1.00 97.00 84 ALA A C 1
ATOM 645 O O . ALA A 1 84 ? 4.221 4.232 11.625 1.00 97.00 84 ALA A O 1
ATOM 646 N N . ASP A 1 85 ? 6.345 3.983 12.307 1.00 96.69 85 ASP A N 1
ATOM 647 C CA . ASP A 1 85 ? 6.553 5.358 12.767 1.00 96.69 85 ASP A CA 1
ATOM 648 C C . ASP A 1 85 ? 7.113 6.257 11.652 1.00 96.69 85 ASP A C 1
ATOM 650 O O . ASP A 1 85 ? 7.903 7.164 11.904 1.00 96.69 85 ASP A O 1
ATOM 654 N N . THR A 1 86 ? 6.740 5.979 10.396 1.00 94.94 86 THR A N 1
ATOM 655 C CA . THR A 1 86 ? 7.149 6.815 9.261 1.00 94.94 86 THR A CA 1
ATOM 656 C C . THR A 1 86 ? 6.587 8.228 9.459 1.00 94.94 86 THR A C 1
ATOM 658 O O . THR A 1 86 ? 5.368 8.359 9.582 1.00 94.94 86 THR A O 1
ATOM 661 N N . PRO A 1 87 ? 7.428 9.280 9.446 1.00 94.62 87 PRO A N 1
ATOM 662 C CA . PRO A 1 87 ? 6.945 10.654 9.459 1.00 94.62 87 PRO A CA 1
ATOM 663 C C . PRO A 1 87 ? 6.039 10.947 8.261 1.00 94.62 87 PRO A C 1
ATOM 665 O O . PRO A 1 87 ? 6.238 10.407 7.165 1.00 94.62 87 PRO A O 1
ATOM 668 N N . GLU A 1 88 ? 5.077 11.846 8.457 1.00 91.06 88 GLU A N 1
ATOM 669 C CA . GLU A 1 88 ? 4.166 12.285 7.402 1.00 91.06 88 GLU A CA 1
ATOM 670 C C . GLU A 1 88 ? 4.947 12.759 6.164 1.00 91.06 88 GLU A C 1
ATOM 672 O O . GLU A 1 88 ? 5.945 13.477 6.260 1.00 91.06 88 GLU A O 1
ATOM 677 N N . GLY A 1 89 ? 4.536 12.287 4.985 1.00 90.31 89 GLY A N 1
ATOM 678 C CA . GLY A 1 89 ? 5.192 12.604 3.714 1.00 90.31 89 GLY A CA 1
ATOM 679 C C . GLY A 1 89 ? 6.556 11.937 3.479 1.00 90.31 89 GLY A C 1
ATOM 680 O O . GLY A 1 89 ? 7.090 12.050 2.380 1.00 90.31 89 GLY A O 1
ATOM 681 N N . GLN A 1 90 ? 7.118 11.195 4.443 1.00 93.12 90 GLN A N 1
ATOM 682 C CA . GLN A 1 90 ? 8.448 10.575 4.314 1.00 93.12 90 GLN A CA 1
ATOM 683 C C . GLN A 1 90 ? 8.417 9.078 3.975 1.00 93.12 90 GLN A C 1
ATOM 685 O O . GLN A 1 90 ? 9.452 8.414 3.989 1.00 93.12 90 GLN A O 1
ATOM 690 N N . GLY A 1 91 ? 7.255 8.533 3.606 1.00 92.44 91 GLY A N 1
ATOM 691 C CA . GLY A 1 91 ? 7.070 7.116 3.265 1.00 92.44 91 GLY A CA 1
ATOM 692 C C . GLY A 1 91 ? 8.134 6.542 2.329 1.00 92.44 91 GLY A C 1
ATOM 693 O O . GLY A 1 91 ? 8.746 5.512 2.622 1.00 92.44 91 GLY A O 1
ATOM 694 N N . MET A 1 92 ? 8.412 7.240 1.225 1.00 92.88 92 MET A N 1
ATOM 695 C CA . MET A 1 92 ? 9.376 6.782 0.218 1.00 92.88 92 MET A CA 1
ATOM 696 C C . MET A 1 92 ? 10.839 6.874 0.654 1.00 92.88 92 MET A C 1
ATOM 698 O O . MET A 1 92 ? 11.675 6.197 0.065 1.00 92.88 92 MET A O 1
ATOM 702 N N . VAL A 1 93 ? 11.160 7.633 1.704 1.00 94.38 93 VAL A N 1
ATOM 703 C CA . VAL A 1 93 ? 12.519 7.671 2.268 1.00 94.38 93 VAL A CA 1
ATOM 704 C C . VAL A 1 93 ? 12.830 6.353 2.979 1.00 94.38 93 VAL A C 1
ATOM 706 O O . VAL A 1 93 ? 13.905 5.783 2.809 1.00 94.38 93 VAL A O 1
ATOM 709 N N . TYR A 1 94 ? 11.866 5.826 3.738 1.00 94.81 94 TYR A N 1
ATOM 710 C CA . TYR A 1 94 ? 12.052 4.612 4.537 1.00 94.81 94 TYR A CA 1
ATOM 711 C C . TYR A 1 94 ? 11.767 3.330 3.750 1.00 94.81 94 TYR A C 1
ATOM 713 O O . TYR A 1 94 ? 12.407 2.304 3.988 1.00 94.81 94 TYR A O 1
ATOM 721 N N . LYS A 1 95 ? 10.838 3.373 2.787 1.00 95.50 95 LYS A N 1
ATOM 722 C CA . LYS A 1 95 ? 10.360 2.199 2.040 1.00 95.50 95 LYS A CA 1
ATOM 723 C C . LYS A 1 95 ? 11.466 1.332 1.414 1.00 95.50 95 LYS A C 1
ATOM 725 O O . LYS A 1 95 ? 11.374 0.108 1.569 1.00 95.50 95 LYS A O 1
ATOM 730 N N . PRO A 1 96 ? 12.506 1.879 0.746 1.00 95.19 96 PRO A N 1
ATOM 731 C CA . PRO A 1 96 ? 13.556 1.060 0.142 1.00 95.19 96 PRO A CA 1
ATOM 732 C C . PRO A 1 96 ? 14.275 0.178 1.166 1.00 95.19 96 PRO A C 1
ATOM 734 O O . PRO A 1 96 ? 14.518 -0.996 0.901 1.00 95.19 96 PRO A O 1
ATOM 737 N N . ASN A 1 97 ? 14.563 0.702 2.357 1.00 95.75 97 ASN A N 1
ATOM 738 C CA . ASN A 1 97 ? 15.237 -0.063 3.401 1.00 95.75 97 ASN A CA 1
ATOM 739 C C . ASN A 1 97 ? 14.248 -0.920 4.208 1.00 95.75 97 ASN A C 1
ATOM 741 O O . ASN A 1 97 ? 14.425 -2.129 4.328 1.00 95.75 97 ASN A O 1
ATOM 745 N N . SER A 1 98 ? 13.173 -0.323 4.720 1.00 95.75 98 SER A N 1
ATOM 746 C CA . SER A 1 98 ? 12.285 -0.969 5.692 1.00 95.75 98 SER A CA 1
ATOM 747 C C . SER A 1 98 ? 11.359 -2.022 5.078 1.00 95.75 98 SER A C 1
ATOM 749 O O . SER A 1 98 ? 11.143 -3.076 5.675 1.00 95.75 98 SER A O 1
ATOM 751 N N . LYS A 1 99 ? 10.819 -1.785 3.873 1.00 94.19 99 LYS A N 1
ATOM 752 C CA . LYS A 1 99 ? 9.992 -2.783 3.168 1.00 94.19 99 LYS A CA 1
ATOM 753 C C . LYS A 1 99 ? 1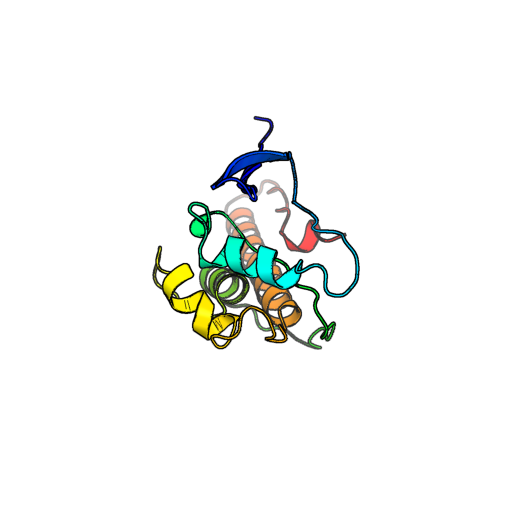0.841 -3.710 2.313 1.00 94.19 99 LYS A C 1
ATOM 755 O O . LYS A 1 99 ? 10.591 -4.910 2.276 1.00 94.19 99 LYS A O 1
ATOM 760 N N . TRP A 1 100 ? 11.827 -3.152 1.617 1.00 94.62 100 TRP A N 1
ATOM 761 C CA . TRP A 1 100 ? 12.553 -3.868 0.573 1.00 94.62 100 TRP A CA 1
ATOM 762 C C . TRP A 1 100 ? 13.967 -4.299 0.961 1.00 94.62 100 TRP A C 1
ATOM 764 O O . TRP A 1 100 ? 14.637 -4.902 0.124 1.00 94.62 100 TRP A O 1
ATOM 774 N N . SER A 1 101 ? 14.442 -4.032 2.181 1.00 95.06 101 SER A N 1
ATOM 775 C CA . SER A 1 101 ? 15.803 -4.376 2.641 1.00 95.06 101 SER A CA 1
ATOM 776 C C . SER A 1 101 ? 16.897 -3.925 1.665 1.00 95.06 101 SER A C 1
ATOM 778 O O . SER A 1 101 ? 17.864 -4.646 1.411 1.00 95.06 101 SER A O 1
ATOM 780 N N . SER A 1 102 ? 16.686 -2.767 1.033 1.00 95.62 102 SER A N 1
ATOM 781 C CA . SER A 1 102 ? 17.523 -2.179 -0.021 1.00 95.62 102 SER A CA 1
ATOM 782 C C . SER A 1 102 ? 17.704 -3.065 -1.263 1.00 95.62 102 SER A C 1
ATOM 784 O O . SER A 1 102 ? 18.576 -2.823 -2.093 1.00 95.62 102 SER A O 1
ATOM 786 N N . LYS A 1 103 ? 16.872 -4.103 -1.420 1.00 95.44 103 LYS A N 1
ATOM 787 C CA . LYS A 1 103 ? 16.909 -5.089 -2.513 1.00 95.44 103 LYS A CA 1
ATOM 788 C C . LYS A 1 103 ? 15.514 -5.295 -3.136 1.00 95.44 103 LYS A C 1
ATOM 790 O O . LYS A 1 103 ? 15.028 -6.427 -3.221 1.00 95.44 103 LYS A O 1
ATOM 795 N N . PRO A 1 104 ? 14.860 -4.234 -3.647 1.00 93.88 104 PRO A N 1
ATOM 796 C CA . PRO A 1 104 ? 13.465 -4.276 -4.104 1.00 93.88 104 PRO A CA 1
ATOM 797 C C . PRO A 1 104 ? 13.177 -5.285 -5.222 1.00 93.88 104 PRO A C 1
ATOM 799 O O . PRO A 1 104 ? 12.037 -5.705 -5.390 1.00 93.88 104 PRO A O 1
ATOM 802 N N . ALA A 1 105 ? 14.179 -5.710 -5.991 1.00 93.62 105 ALA A N 1
ATOM 803 C CA . ALA A 1 105 ? 13.985 -6.710 -7.039 1.00 93.62 105 ALA A CA 1
ATOM 804 C C . ALA A 1 105 ? 13.927 -8.165 -6.530 1.00 93.62 105 ALA A C 1
ATOM 806 O O . ALA A 1 105 ? 13.477 -9.033 -7.274 1.00 93.62 105 ALA A O 1
ATOM 807 N N . ILE A 1 106 ? 14.412 -8.455 -5.318 1.00 91.69 106 ILE A N 1
ATOM 808 C CA . ILE A 1 106 ? 14.609 -9.841 -4.849 1.00 91.69 106 ILE A CA 1
ATOM 809 C C . ILE A 1 106 ? 14.137 -10.108 -3.417 1.00 91.69 106 ILE A C 1
ATOM 811 O O . ILE A 1 106 ? 14.027 -11.274 -3.040 1.00 91.69 106 ILE A O 1
ATOM 815 N N . THR A 1 107 ? 13.848 -9.075 -2.625 1.00 91.81 107 THR A N 1
ATOM 816 C CA . THR A 1 107 ? 13.356 -9.239 -1.252 1.00 91.81 107 THR A CA 1
ATOM 817 C C . THR A 1 107 ? 12.019 -9.970 -1.222 1.00 91.81 107 THR A C 1
ATOM 819 O O . THR A 1 107 ? 11.088 -9.640 -1.959 1.00 91.81 107 THR A O 1
ATOM 822 N N . LEU A 1 108 ? 11.932 -10.970 -0.345 1.00 87.88 108 LEU A N 1
ATOM 823 C CA . LEU A 1 108 ? 10.697 -11.686 -0.060 1.00 87.88 108 LEU A CA 1
ATOM 824 C C . LEU A 1 108 ? 9.880 -10.884 0.948 1.00 87.88 108 LEU A C 1
ATOM 826 O O . LEU A 1 108 ? 10.351 -10.615 2.050 1.00 87.88 108 LEU A O 1
ATOM 830 N N . LEU A 1 109 ? 8.662 -10.510 0.566 1.00 88.38 109 LEU A N 1
ATOM 831 C CA . LEU A 1 109 ? 7.752 -9.790 1.447 1.00 88.38 109 LEU A CA 1
ATOM 832 C C . LEU A 1 109 ? 6.868 -10.755 2.240 1.00 88.38 109 LEU A C 1
ATOM 834 O O . LEU A 1 109 ? 6.410 -11.770 1.712 1.00 88.38 109 LEU A O 1
ATOM 838 N N . ASN A 1 110 ? 6.602 -10.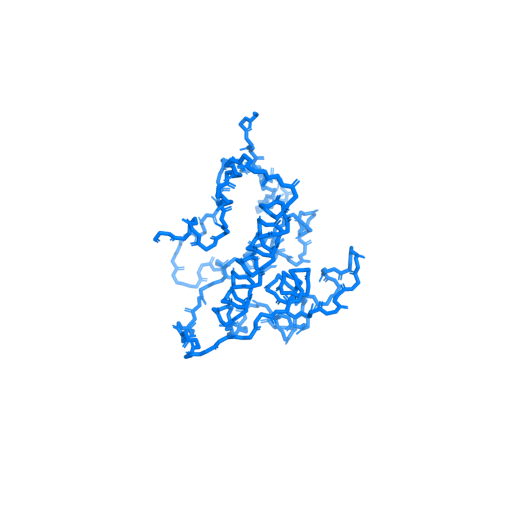385 3.492 1.00 84.44 110 ASN A N 1
ATOM 839 C CA . ASN A 1 110 ? 5.522 -10.922 4.314 1.00 84.44 110 ASN A CA 1
ATOM 840 C C . ASN A 1 110 ? 4.523 -9.792 4.589 1.00 84.44 110 ASN A C 1
ATOM 842 O O . ASN A 1 110 ? 4.517 -9.182 5.661 1.00 84.44 110 ASN A O 1
ATOM 846 N N . ASP A 1 111 ? 3.739 -9.447 3.572 1.00 89.62 111 ASP A N 1
ATOM 847 C CA . ASP A 1 111 ? 2.768 -8.359 3.690 1.00 89.62 111 ASP A CA 1
ATOM 848 C C . ASP A 1 111 ? 1.455 -8.828 4.324 1.00 89.62 111 ASP A C 1
ATOM 850 O O . ASP A 1 111 ? 0.752 -7.998 4.891 1.00 89.62 111 ASP A O 1
ATOM 854 N N . TYR A 1 112 ? 1.145 -10.131 4.305 1.00 90.25 112 TYR A N 1
ATOM 855 C CA . TYR A 1 112 ? -0.076 -10.680 4.905 1.00 90.25 112 TYR A CA 1
ATOM 856 C C . TYR A 1 112 ? -0.209 -10.319 6.379 1.00 90.25 112 TYR A C 1
ATOM 858 O O . TYR A 1 112 ? -1.231 -9.772 6.778 1.00 90.25 112 TYR A O 1
ATOM 866 N N . GLN A 1 113 ? 0.838 -10.520 7.182 1.00 91.12 113 GLN A N 1
ATOM 867 C CA . GLN A 1 113 ? 0.795 -10.144 8.596 1.00 91.12 113 GLN A CA 1
ATOM 868 C C . GLN A 1 113 ? 0.484 -8.651 8.788 1.00 91.12 113 GLN A C 1
ATOM 870 O O . GLN A 1 113 ? -0.359 -8.286 9.605 1.00 91.12 113 GLN A O 1
ATOM 875 N N . LYS A 1 114 ? 1.130 -7.778 8.008 1.00 93.69 114 LYS A N 1
ATOM 876 C CA . LYS A 1 114 ? 0.921 -6.323 8.077 1.00 93.69 114 LYS A CA 1
ATOM 877 C C . LYS A 1 114 ? -0.476 -5.925 7.599 1.00 93.69 114 LYS A C 1
ATOM 879 O O . LYS A 1 114 ? -1.080 -5.024 8.175 1.00 93.69 114 LYS A O 1
ATOM 884 N N . LEU A 1 115 ? -0.998 -6.614 6.585 1.00 94.00 115 LEU A N 1
ATOM 885 C CA . LEU A 1 115 ? -2.359 -6.438 6.092 1.00 94.00 115 LEU A CA 1
ATOM 886 C C . LEU A 1 115 ? -3.374 -6.825 7.169 1.00 94.00 115 LEU A C 1
ATOM 888 O O . LEU A 1 115 ? -4.296 -6.058 7.418 1.00 94.00 115 LEU A O 1
ATOM 892 N N . MET A 1 116 ? -3.172 -7.949 7.863 1.00 94.56 116 MET A N 1
ATOM 893 C CA . MET A 1 116 ? -4.050 -8.365 8.959 1.00 94.56 116 MET A CA 1
ATOM 894 C C . MET A 1 116 ? -4.063 -7.338 10.095 1.00 94.56 116 MET A C 1
ATOM 896 O O . MET A 1 116 ? -5.136 -6.980 10.570 1.00 94.56 116 MET A O 1
ATOM 900 N N . VAL A 1 117 ? -2.901 -6.813 10.504 1.00 96.25 117 VAL A N 1
ATOM 901 C CA . VAL A 1 117 ? -2.834 -5.722 11.497 1.00 96.25 117 VAL A CA 1
ATOM 902 C C . VAL A 1 117 ? -3.639 -4.511 11.020 1.00 96.25 117 VAL A C 1
ATOM 904 O O . VAL A 1 117 ? -4.456 -3.997 11.773 1.00 96.25 117 VAL A O 1
ATOM 907 N N . TYR A 1 118 ? -3.476 -4.092 9.762 1.00 97.25 118 TYR A N 1
ATOM 908 C CA . TYR A 1 118 ? -4.203 -2.953 9.199 1.00 97.25 118 TYR A CA 1
ATOM 909 C C . TYR A 1 118 ? -5.723 -3.147 9.164 1.00 97.25 118 TYR A C 1
ATOM 911 O O . TYR A 1 118 ? -6.458 -2.268 9.612 1.00 97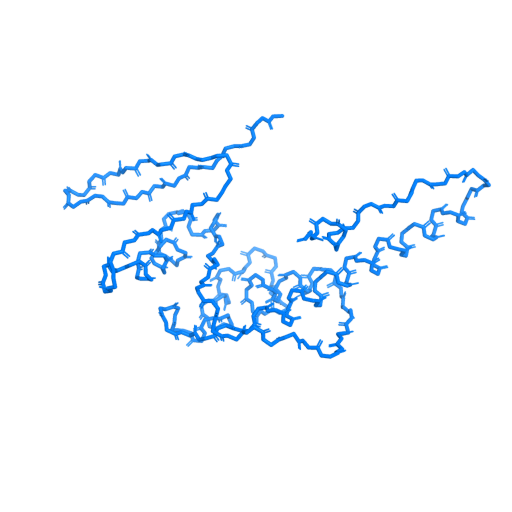.25 118 TYR A O 1
ATOM 919 N N . LEU A 1 119 ? -6.200 -4.297 8.684 1.00 96.25 119 LEU A N 1
ATOM 920 C CA . LEU A 1 119 ? -7.633 -4.582 8.584 1.00 96.25 119 LEU A CA 1
ATOM 921 C C . LEU A 1 119 ? -8.302 -4.660 9.963 1.00 96.25 119 LEU A C 1
ATOM 923 O O . LEU A 1 119 ? -9.388 -4.118 10.148 1.00 96.25 119 LEU A O 1
ATOM 927 N N . PHE A 1 120 ? -7.650 -5.290 10.944 1.00 96.00 120 PHE A N 1
ATOM 928 C CA . PHE A 1 120 ? -8.197 -5.388 12.298 1.00 96.00 120 PHE A CA 1
ATOM 929 C C . PHE A 1 120 ? -8.066 -4.084 13.097 1.00 96.00 120 PHE A C 1
ATOM 931 O O . PHE A 1 120 ? -8.941 -3.789 13.912 1.00 96.00 120 PHE A O 1
ATOM 938 N N . SER A 1 121 ? -7.032 -3.276 12.843 1.00 97.38 121 SER A N 1
ATOM 939 C CA . SER A 1 121 ? -6.945 -1.894 13.332 1.00 97.38 121 SER A CA 1
ATOM 940 C C . SER A 1 121 ? -8.116 -1.050 12.843 1.00 97.38 121 SER A C 1
ATOM 942 O O . SER A 1 121 ? -8.776 -0.410 13.657 1.00 97.38 121 SER A O 1
ATOM 944 N N . ASP A 1 122 ? -8.413 -1.104 11.542 1.00 97.44 122 ASP A N 1
ATOM 945 C CA . ASP A 1 122 ? -9.550 -0.398 10.938 1.00 97.44 122 ASP A CA 1
ATOM 946 C C . ASP A 1 122 ? -10.871 -0.845 11.562 1.00 97.44 122 ASP A C 1
ATOM 948 O O . ASP A 1 122 ? -11.656 -0.024 12.026 1.00 97.44 122 ASP A O 1
ATOM 952 N N . HIS A 1 123 ? -11.070 -2.160 11.660 1.00 95.81 123 HIS A N 1
ATOM 953 C CA . HIS A 1 123 ? -12.271 -2.729 12.256 1.00 95.81 123 HIS A CA 1
ATOM 954 C C . HIS A 1 123 ? -12.463 -2.303 13.719 1.00 95.81 123 HIS A C 1
ATOM 956 O O . HIS A 1 123 ? -13.566 -1.940 14.128 1.00 95.81 123 HIS A O 1
ATOM 962 N N . THR A 1 124 ? -11.385 -2.304 14.506 1.00 95.75 124 THR A N 1
ATOM 963 C CA . THR A 1 124 ? -11.421 -1.893 15.916 1.00 95.75 124 THR A CA 1
ATOM 964 C C . THR A 1 124 ? -11.749 -0.408 16.057 1.00 95.75 124 THR A C 1
ATOM 966 O O . THR A 1 124 ? -12.580 -0.036 16.887 1.00 95.75 124 THR A O 1
ATOM 969 N N . GLU A 1 125 ? -11.122 0.447 15.249 1.00 95.94 125 GLU A N 1
ATOM 970 C CA . GLU A 1 125 ? -11.325 1.893 15.310 1.00 95.94 125 GLU A CA 1
ATOM 971 C C . GLU A 1 125 ? -12.737 2.295 14.864 1.00 95.94 125 GLU A C 1
ATOM 973 O O . GLU A 1 125 ? -13.418 3.048 15.566 1.00 95.94 125 GLU A O 1
ATOM 978 N N . GLU A 1 126 ? -13.217 1.752 13.743 1.00 96.31 126 GLU A N 1
ATOM 979 C CA . GLU A 1 126 ? -14.578 1.998 13.259 1.00 96.31 126 GLU A CA 1
ATOM 980 C C . GLU A 1 126 ? -15.631 1.437 14.224 1.00 96.31 126 GLU A C 1
ATOM 982 O O . GLU A 1 126 ? -16.634 2.097 14.506 1.00 96.31 126 GLU A O 1
ATOM 987 N N . GLY A 1 127 ? -15.373 0.271 14.825 1.00 95.56 127 GLY A N 1
ATOM 988 C CA . GLY A 1 127 ? -16.210 -0.286 15.886 1.00 95.56 127 GLY A CA 1
ATOM 989 C C . GLY A 1 127 ? -16.287 0.625 17.115 1.00 95.56 127 GLY A C 1
ATOM 990 O O . GLY A 1 127 ? -17.375 0.873 17.637 1.00 95.56 127 GLY A O 1
ATOM 991 N N . ALA A 1 128 ? -15.159 1.189 17.555 1.00 95.12 128 ALA A N 1
ATOM 992 C CA . ALA A 1 128 ? -15.124 2.125 18.677 1.00 95.12 128 ALA A CA 1
ATOM 993 C C . ALA A 1 128 ? -15.896 3.423 18.376 1.00 95.12 128 ALA A C 1
ATOM 995 O O . ALA A 1 128 ? -16.683 3.870 19.216 1.00 95.12 128 ALA A O 1
ATOM 996 N N . LYS A 1 129 ? -15.733 3.995 17.172 1.00 95.50 129 LYS A N 1
ATOM 997 C CA . LYS A 1 129 ? -16.496 5.171 16.709 1.00 95.50 129 LYS A CA 1
ATOM 998 C C . LYS A 1 129 ? -17.996 4.888 16.692 1.00 95.50 129 LYS A C 1
ATOM 1000 O O . LYS A 1 129 ? -18.776 5.679 17.221 1.00 95.50 129 LYS A O 1
ATOM 1005 N N . TYR A 1 130 ? -18.394 3.738 16.149 1.00 96.56 130 TYR A N 1
ATOM 1006 C CA . TYR A 1 130 ? -19.788 3.306 16.116 1.00 96.56 130 TYR A CA 1
ATOM 1007 C C . TYR A 1 130 ? -20.381 3.152 17.522 1.00 96.56 130 TYR A C 1
ATOM 1009 O O . TYR A 1 130 ? -21.475 3.653 17.788 1.00 96.56 130 TYR A O 1
ATOM 1017 N N . LEU A 1 131 ? -19.661 2.506 18.445 1.00 95.94 131 LEU A N 1
ATOM 1018 C CA . LEU A 1 131 ? -20.104 2.338 19.831 1.00 95.94 131 LEU A CA 1
ATOM 1019 C C . LEU A 1 131 ? -20.230 3.678 20.561 1.00 95.94 131 LEU A C 1
ATOM 1021 O O . LEU A 1 131 ? -21.180 3.870 21.316 1.00 95.94 131 LEU A O 1
ATOM 1025 N N . ALA A 1 132 ? -19.291 4.602 20.347 1.00 96.25 132 ALA A N 1
ATOM 1026 C CA . ALA A 1 132 ? -19.358 5.941 20.922 1.00 96.25 132 ALA A CA 1
ATOM 1027 C C . ALA A 1 132 ? -20.577 6.712 20.394 1.00 96.25 132 ALA A C 1
ATOM 1029 O O . ALA A 1 132 ? -21.357 7.228 21.191 1.00 96.25 132 ALA A O 1
ATOM 1030 N N . ALA A 1 133 ? -20.793 6.720 19.075 1.00 95.69 133 ALA A N 1
ATOM 1031 C CA . ALA A 1 133 ? -21.944 7.373 18.453 1.00 95.69 133 ALA A CA 1
ATOM 1032 C C . ALA A 1 133 ? -23.278 6.770 18.922 1.00 95.69 133 ALA A C 1
ATOM 1034 O O . ALA A 1 133 ? -24.198 7.503 19.271 1.00 95.69 133 ALA A O 1
ATOM 1035 N N . SER A 1 134 ? -23.359 5.440 19.011 1.00 95.00 134 SER A N 1
ATOM 1036 C CA . SER A 1 134 ? -24.570 4.729 19.445 1.00 95.00 134 SER A CA 1
ATOM 1037 C C . SER A 1 134 ? -24.933 4.996 20.906 1.00 95.00 134 SER A C 1
ATOM 1039 O O . SER A 1 134 ? -26.087 4.859 21.281 1.00 95.00 134 SER A O 1
ATOM 1041 N N . LYS A 1 135 ? -23.967 5.376 21.752 1.00 95.62 135 LYS A N 1
ATOM 1042 C CA . LYS A 1 135 ? -24.232 5.760 23.149 1.00 95.62 135 LYS A CA 1
ATOM 1043 C C . LYS A 1 135 ? -24.765 7.188 23.291 1.00 95.62 135 LYS A C 1
ATOM 1045 O O . LYS A 1 135 ? -25.313 7.513 24.338 1.00 95.62 135 LYS A O 1
ATOM 1050 N N . LEU A 1 136 ? -24.574 8.040 22.282 1.00 95.75 136 LEU A N 1
ATOM 1051 C CA . LEU A 1 136 ? -24.976 9.452 22.309 1.00 95.75 136 LEU A CA 1
ATOM 1052 C C . LEU A 1 136 ? -26.419 9.681 21.846 1.00 95.75 136 LEU A C 1
ATOM 1054 O O . LEU A 1 136 ? -26.940 10.780 22.014 1.00 95.75 136 LEU A O 1
ATOM 1058 N N . THR A 1 137 ? -27.061 8.673 21.259 1.00 94.00 137 THR A N 1
ATOM 1059 C CA . THR A 1 137 ? -28.428 8.769 20.747 1.00 94.00 137 THR A CA 1
ATOM 1060 C C . THR A 1 137 ? -29.219 7.502 21.061 1.00 94.00 137 THR A C 1
ATOM 1062 O O . THR A 1 137 ? -28.661 6.413 21.149 1.00 94.00 137 THR A O 1
ATOM 1065 N N . SER A 1 138 ? -30.531 7.643 21.236 1.00 90.31 138 SER A N 1
ATOM 1066 C CA . SER A 1 138 ? -31.470 6.516 21.268 1.00 90.31 138 SER A CA 1
ATOM 1067 C C . SER A 1 138 ? -31.830 6.007 19.870 1.00 90.31 138 SER A C 1
ATOM 1069 O O . SER A 1 138 ? -32.424 4.936 19.741 1.00 90.31 138 SER A O 1
ATOM 1071 N N . ASP A 1 139 ? -31.500 6.775 18.830 1.00 93.62 139 ASP A N 1
ATOM 1072 C CA . ASP A 1 139 ? -31.769 6.414 17.446 1.00 93.62 139 ASP A CA 1
ATOM 1073 C C . ASP A 1 139 ? -30.756 5.393 16.927 1.00 93.62 139 ASP A C 1
ATOM 1075 O O . ASP A 1 139 ? -29.604 5.315 17.358 1.00 93.62 139 ASP A O 1
ATOM 1079 N N . LYS A 1 140 ? -31.180 4.606 15.938 1.00 90.88 140 LYS A N 1
ATOM 1080 C CA . LYS A 1 140 ? -30.310 3.616 15.308 1.00 90.88 140 LYS A CA 1
ATOM 1081 C C . LYS A 1 140 ? -29.194 4.305 14.514 1.00 90.88 140 LYS A C 1
ATOM 1083 O O . LYS A 1 140 ? -29.456 4.943 13.497 1.00 90.88 140 LYS A O 1
ATOM 1088 N N . VAL A 1 141 ? -27.946 4.077 14.917 1.00 94.56 141 VAL A N 1
ATOM 1089 C CA . VAL A 1 141 ? -26.754 4.441 14.137 1.00 94.56 141 VAL A CA 1
ATOM 1090 C C . VAL A 1 141 ? -26.511 3.389 13.050 1.00 94.56 141 VAL A C 1
ATOM 1092 O O . VAL A 1 141 ? -26.702 2.191 13.264 1.00 94.56 141 VAL A O 1
ATOM 1095 N N . SER A 1 142 ? -26.104 3.820 11.856 1.00 92.81 142 SER A N 1
ATOM 1096 C CA . SER A 1 142 ? -25.740 2.907 10.769 1.00 92.81 142 SER A CA 1
ATOM 1097 C C . SER A 1 142 ? -24.452 2.153 11.091 1.00 92.81 142 SER A C 1
ATOM 1099 O O . SER A 1 142 ? -23.458 2.765 11.480 1.00 92.81 142 SER A O 1
ATOM 1101 N N . THR A 1 143 ? -24.446 0.839 10.875 1.00 92.38 143 THR A N 1
ATOM 1102 C CA . THR A 1 143 ? -23.239 0.018 11.015 1.00 92.38 143 THR A CA 1
ATOM 1103 C C . THR A 1 143 ? -22.189 0.456 9.987 1.00 92.38 143 THR A C 1
ATOM 1105 O O . THR A 1 143 ? -22.528 0.561 8.803 1.00 92.38 143 THR A O 1
ATOM 1108 N N . PRO A 1 144 ? -20.940 0.732 10.400 1.00 94.12 144 PRO A N 1
ATOM 1109 C CA . PRO A 1 144 ? -19.889 1.095 9.460 1.00 94.12 144 PRO A CA 1
ATOM 1110 C C . PRO A 1 144 ? -19.529 -0.103 8.577 1.00 94.12 144 PRO A C 1
ATOM 1112 O O . PRO A 1 144 ? -19.590 -1.251 9.011 1.00 94.12 144 PRO A O 1
ATOM 1115 N N . THR A 1 145 ? -19.135 0.172 7.336 1.00 95.25 145 THR A N 1
ATOM 1116 C CA . THR A 1 145 ? -18.469 -0.812 6.474 1.00 95.25 145 THR A CA 1
ATOM 1117 C C . THR A 1 145 ? -16.966 -0.626 6.624 1.00 95.25 145 THR A C 1
ATOM 1119 O O . THR A 1 145 ? -16.426 0.418 6.259 1.00 95.25 145 THR A O 1
ATOM 1122 N N . THR A 1 146 ? -16.299 -1.628 7.179 1.00 95.81 146 THR A N 1
ATOM 1123 C CA . THR A 1 146 ? -14.856 -1.635 7.428 1.00 95.81 146 THR A CA 1
ATOM 1124 C C . THR A 1 146 ? -14.102 -2.171 6.214 1.00 95.81 146 THR A C 1
ATOM 1126 O O . THR A 1 146 ? -14.674 -2.802 5.325 1.00 95.81 146 THR A O 1
ATOM 1129 N N . LYS A 1 147 ? -12.785 -1.953 6.155 1.00 95.12 147 LYS A N 1
ATOM 1130 C CA . LYS A 1 147 ? -11.941 -2.499 5.077 1.00 95.12 147 LYS A CA 1
ATOM 1131 C C . LYS A 1 147 ? -11.937 -4.018 5.069 1.00 95.12 147 LYS A C 1
ATOM 1133 O O . LYS A 1 147 ? -11.801 -4.603 4.000 1.00 95.12 147 LYS A O 1
ATOM 1138 N N . LEU A 1 148 ? -12.105 -4.639 6.236 1.00 93.94 148 LEU A N 1
ATOM 1139 C CA . LEU A 1 148 ? -12.236 -6.084 6.357 1.00 93.94 148 LEU A CA 1
ATOM 1140 C C . LEU A 1 148 ? -13.492 -6.593 5.627 1.00 93.94 148 LEU A C 1
ATOM 1142 O O . LEU A 1 148 ? -13.403 -7.594 4.929 1.00 93.94 148 LEU A O 1
ATOM 1146 N N . ASP A 1 149 ? -14.608 -5.858 5.683 1.00 94.38 149 ASP A N 1
ATOM 1147 C CA . ASP A 1 149 ? -15.865 -6.221 4.998 1.00 94.38 149 ASP A CA 1
ATOM 1148 C C . ASP A 1 149 ? -15.766 -6.140 3.463 1.00 94.38 149 ASP A C 1
ATOM 1150 O O . ASP A 1 149 ? -16.577 -6.720 2.739 1.00 94.38 149 ASP A O 1
ATOM 1154 N N . LEU A 1 150 ? -14.779 -5.399 2.947 1.00 93.56 150 LEU A N 1
ATOM 1155 C CA . LEU A 1 150 ? -14.529 -5.263 1.511 1.00 93.56 150 LEU A CA 1
ATOM 1156 C C . LEU A 1 150 ? -13.684 -6.410 0.943 1.00 93.56 150 LEU A C 1
ATOM 1158 O O . LEU A 1 150 ? -13.653 -6.589 -0.278 1.00 93.56 150 LEU A O 1
ATOM 1162 N N . VAL A 1 151 ? -12.991 -7.164 1.800 1.00 87.38 151 VAL A N 1
ATOM 1163 C CA . VAL A 1 151 ? -12.211 -8.334 1.391 1.00 87.38 151 VAL A CA 1
ATOM 1164 C C . VAL A 1 151 ? -13.188 -9.491 1.174 1.00 87.38 151 VAL A C 1
ATOM 1166 O O . VAL A 1 151 ? -13.831 -9.947 2.114 1.00 87.38 151 VAL A O 1
ATOM 1169 N N . LYS A 1 152 ? -13.328 -9.931 -0.080 1.00 65.88 152 LYS A N 1
ATOM 1170 C CA . LYS A 1 152 ? -14.178 -11.058 -0.489 1.00 65.88 152 LYS A CA 1
ATOM 1171 C C . LYS A 1 152 ? -13.349 -12.289 -0.810 1.00 65.88 152 LYS A C 1
ATOM 1173 O O . LYS A 1 152 ? -12.245 -12.103 -1.371 1.00 65.88 152 LYS A O 1
#